Protein AF-A0A7X6PMZ6-F1 (afdb_monomer_lite)

pLDDT: mean 83.8, std 17.9, range [39.62, 97.62]

Organism: NCBI:txid1223514

Sequence (146 aa):
MAAPKDDNVIYANFGRKVRVDTPEQAHHQRAERCPALAPAAELLLEVATSRADRGRLTRGRDYARAGHVISLDLRNGSVHAQVAGSQNEPFIVLVQLPYRSTDDLAAVAAELARTPNGMQGARRGEITPTVLGTLLAEDVNDIRVR

Foldseek 3Di:
DDDDDPLPDQDDDPPDPDHDRDPVSVVVVVVPDDPPPQPLVVLVVCLVPVPDDPVVVVVVVVQVVVPQFVDWDDDQQKIWTWGNDPDPGTDIKMKGAADADPVLVVVLVVVLVPDVCSVVCVVVSNHDLSNSCSRGHPDSVRIDID

Radius of gyration: 21.62 Å; chains: 1; bounding box: 44×58×46 Å

Structure (mmCIF, N/CA/C/O backbone):
data_AF-A0A7X6PMZ6-F1
#
_entry.id   AF-A0A7X6PMZ6-F1
#
loop_
_atom_site.group_PDB
_atom_site.id
_atom_site.type_symbol
_atom_site.label_atom_id
_atom_site.label_alt_id
_atom_site.label_comp_id
_atom_site.label_asym_id
_atom_site.label_entity_id
_atom_site.label_seq_id
_atom_site.pdbx_PDB_ins_code
_atom_site.Cartn_x
_atom_site.Cartn_y
_atom_site.Cartn_z
_atom_site.occupancy
_atom_site.B_iso_or_equiv
_atom_site.auth_seq_id
_atom_site.auth_comp_id
_atom_site.auth_asym_id
_atom_site.auth_atom_id
_atom_site.pdbx_PDB_model_num
ATOM 1 N N . MET A 1 1 ? 22.515 46.514 -28.189 1.00 43.22 1 MET A N 1
ATOM 2 C CA . MET A 1 1 ? 21.809 45.215 -28.146 1.00 43.22 1 MET A CA 1
ATOM 3 C C . MET A 1 1 ? 21.093 45.165 -26.802 1.00 43.22 1 MET A C 1
ATOM 5 O O . MET A 1 1 ? 21.773 45.134 -25.789 1.00 43.22 1 MET A O 1
ATOM 9 N N . ALA A 1 2 ? 19.773 45.369 -26.771 1.00 48.12 2 ALA A N 1
ATOM 10 C CA . ALA A 1 2 ? 19.015 45.505 -25.523 1.00 48.12 2 ALA A CA 1
ATOM 11 C C . ALA A 1 2 ? 18.713 44.119 -24.929 1.00 48.12 2 ALA A C 1
ATOM 13 O O . ALA A 1 2 ? 18.266 43.234 -25.657 1.00 48.12 2 ALA A O 1
ATOM 14 N N . ALA A 1 3 ? 18.986 43.929 -23.637 1.00 52.19 3 ALA A N 1
ATOM 15 C CA . ALA A 1 3 ? 18.657 42.699 -22.922 1.00 52.19 3 ALA A CA 1
ATOM 16 C C . ALA A 1 3 ? 17.126 42.565 -22.768 1.00 52.19 3 ALA A C 1
ATOM 18 O O . ALA A 1 3 ? 16.460 43.574 -22.516 1.00 52.19 3 ALA A O 1
ATOM 19 N N . PRO A 1 4 ? 16.549 41.362 -22.929 1.00 49.31 4 PRO A N 1
ATOM 20 C CA . PRO A 1 4 ? 15.127 41.150 -22.693 1.00 49.31 4 PRO A CA 1
ATOM 21 C C . PRO A 1 4 ? 14.818 41.337 -21.202 1.00 49.31 4 PRO A C 1
ATOM 23 O O . PRO A 1 4 ? 15.541 40.846 -20.342 1.00 49.31 4 PRO A O 1
ATOM 26 N N . LYS A 1 5 ? 13.757 42.091 -20.905 1.00 54.47 5 LYS A N 1
ATOM 27 C CA . LYS A 1 5 ? 13.241 42.310 -19.549 1.00 54.47 5 LYS A CA 1
ATOM 28 C C . LYS A 1 5 ? 12.421 41.079 -19.137 1.00 54.47 5 LYS A C 1
ATOM 30 O O . LYS A 1 5 ? 11.622 40.611 -19.949 1.00 54.47 5 LYS A O 1
ATOM 35 N N . ASP A 1 6 ? 12.584 40.601 -17.903 1.00 53.69 6 ASP A N 1
ATOM 36 C CA . ASP A 1 6 ? 11.997 39.353 -17.358 1.00 53.69 6 ASP A CA 1
ATOM 37 C C . ASP A 1 6 ? 10.452 39.276 -17.360 1.00 53.69 6 ASP A C 1
ATOM 39 O O . ASP A 1 6 ? 9.874 38.256 -16.999 1.00 53.69 6 ASP A O 1
ATOM 43 N N . ASP A 1 7 ? 9.772 40.325 -17.820 1.00 53.00 7 ASP A N 1
ATOM 44 C CA . ASP A 1 7 ? 8.311 40.473 -17.818 1.00 53.00 7 ASP A CA 1
ATOM 45 C C . ASP A 1 7 ? 7.634 40.040 -19.138 1.00 53.00 7 ASP A C 1
ATOM 47 O O . ASP A 1 7 ? 6.439 40.236 -19.334 1.00 53.00 7 ASP A O 1
ATOM 51 N N . ASN A 1 8 ? 8.394 39.470 -20.082 1.00 50.75 8 ASN A N 1
ATOM 52 C CA . ASN A 1 8 ? 7.926 39.153 -21.441 1.00 50.75 8 ASN A CA 1
ATOM 53 C C . ASN A 1 8 ? 7.752 37.646 -21.711 1.00 50.75 8 ASN A C 1
ATOM 55 O O . ASN A 1 8 ? 7.810 37.200 -22.861 1.00 50.75 8 ASN A O 1
ATOM 59 N N . VAL A 1 9 ? 7.546 36.837 -20.670 1.00 59.22 9 VAL A N 1
ATOM 60 C CA . VAL A 1 9 ? 7.301 35.397 -20.826 1.00 59.22 9 VAL A CA 1
ATOM 61 C C . VAL A 1 9 ? 5.798 35.141 -20.936 1.00 59.22 9 VAL A C 1
ATOM 63 O O . VAL A 1 9 ? 5.053 35.273 -19.971 1.00 59.22 9 VAL A O 1
ATOM 66 N N . ILE A 1 10 ? 5.339 34.757 -22.129 1.00 59.22 10 ILE A N 1
ATOM 67 C CA . ILE A 1 10 ? 3.936 34.399 -22.365 1.00 59.22 10 ILE A CA 1
ATOM 68 C C . ILE A 1 10 ? 3.702 32.961 -21.889 1.00 59.22 10 ILE A C 1
ATOM 70 O O . ILE A 1 10 ? 4.152 32.004 -22.520 1.00 59.22 10 ILE A O 1
ATOM 74 N N . TYR A 1 11 ? 2.949 32.796 -20.802 1.00 57.12 11 TYR A N 1
ATOM 75 C CA . TYR A 1 11 ? 2.486 31.488 -20.340 1.00 57.12 11 TYR A CA 1
ATOM 76 C C . TYR A 1 11 ? 1.263 31.052 -21.156 1.00 57.12 11 TYR A C 1
ATOM 78 O O . TYR A 1 11 ? 0.128 31.426 -20.870 1.00 57.12 11 TYR A O 1
ATOM 86 N N . ALA A 1 12 ? 1.489 30.263 -22.205 1.00 58.97 12 ALA A N 1
ATOM 87 C CA . ALA A 1 12 ? 0.419 29.719 -23.035 1.00 58.97 12 ALA A CA 1
ATOM 88 C C . ALA A 1 12 ? 0.151 28.245 -22.695 1.00 58.97 12 ALA A C 1
ATOM 90 O O . ALA A 1 12 ? 1.013 27.381 -22.851 1.00 58.97 12 ALA A O 1
ATOM 91 N N . ASN A 1 13 ? -1.075 27.948 -22.258 1.00 52.91 13 ASN A N 1
ATOM 92 C CA . ASN A 1 13 ? -1.567 26.584 -22.083 1.00 52.91 13 ASN A CA 1
ATOM 93 C C . ASN A 1 13 ? -2.352 26.171 -23.338 1.00 52.91 13 ASN A C 1
ATOM 95 O O . ASN A 1 13 ? -3.540 26.477 -23.481 1.00 52.91 13 ASN A O 1
ATOM 99 N N . PHE A 1 14 ? -1.678 25.527 -24.291 1.00 48.34 14 PHE A N 1
ATOM 100 C CA . PHE A 1 14 ? -2.290 25.124 -25.557 1.00 48.34 14 PHE A CA 1
ATOM 101 C C . PHE A 1 14 ? -3.223 23.926 -25.341 1.00 48.34 14 PHE A C 1
ATOM 103 O O . PHE A 1 14 ? -2.804 22.773 -25.366 1.00 48.34 14 PHE A O 1
ATOM 110 N N . GLY A 1 15 ? -4.505 24.215 -25.097 1.00 51.31 15 GLY A N 1
ATOM 111 C CA . GLY A 1 15 ? -5.543 23.187 -24.974 1.00 51.31 15 GLY A CA 1
ATOM 112 C C . GLY A 1 15 ? -6.861 23.621 -24.325 1.00 51.31 15 GLY A C 1
ATOM 113 O O . GLY A 1 15 ? -7.850 22.901 -24.450 1.00 51.31 15 GLY A O 1
ATOM 114 N N . ARG A 1 16 ? -6.938 24.785 -23.657 1.00 47.78 16 ARG A N 1
ATOM 115 C CA . ARG A 1 16 ? -8.198 25.292 -23.072 1.00 47.78 16 ARG A CA 1
ATOM 116 C C . ARG A 1 16 ? -8.247 26.820 -22.984 1.00 47.78 16 ARG A C 1
ATOM 118 O O . ARG A 1 16 ? -7.236 27.464 -22.745 1.00 47.78 16 ARG A O 1
ATOM 125 N N . LYS A 1 17 ? -9.450 27.391 -23.139 1.00 51.25 17 LYS A N 1
ATOM 126 C CA . LYS A 1 17 ? -9.732 28.841 -23.097 1.00 51.25 17 LYS A CA 1
ATOM 127 C C . LYS A 1 17 ? -9.769 29.394 -21.662 1.00 51.25 17 LYS A C 1
ATOM 129 O O . LYS A 1 17 ? -10.808 29.873 -21.221 1.00 51.25 17 LYS A O 1
ATOM 134 N N . VAL A 1 18 ? -8.673 29.309 -20.918 1.00 56.72 18 VAL A N 1
ATOM 135 C CA . VAL A 1 18 ? -8.537 30.024 -19.637 1.00 56.72 18 VAL A CA 1
ATOM 136 C C . VAL A 1 18 ? -7.207 30.764 -19.666 1.00 56.72 18 VAL A C 1
ATOM 138 O O . VAL A 1 18 ? -6.167 30.147 -19.886 1.00 56.72 18 VAL A O 1
ATOM 141 N N . ARG A 1 19 ? -7.262 32.094 -19.524 1.00 57.19 19 ARG A N 1
ATOM 142 C CA . ARG A 1 19 ? -6.073 32.945 -19.410 1.00 57.19 19 ARG A CA 1
ATOM 143 C C . ARG A 1 19 ? -5.487 32.785 -18.011 1.00 57.19 19 ARG A C 1
ATOM 145 O O . ARG A 1 19 ? -6.237 32.710 -17.043 1.00 57.19 19 ARG A O 1
ATOM 152 N N . VAL A 1 20 ? -4.166 32.691 -17.943 1.00 58.00 20 VAL A N 1
ATOM 153 C CA . VAL A 1 20 ? -3.404 32.571 -16.703 1.00 58.00 20 VAL A CA 1
ATOM 154 C C . VAL A 1 20 ? -2.422 33.730 -16.693 1.00 58.00 20 VAL A C 1
ATOM 156 O O . VAL A 1 20 ? -1.638 33.850 -17.634 1.00 58.00 20 VAL A O 1
ATOM 159 N N . ASP A 1 21 ? -2.494 34.580 -15.672 1.00 61.78 21 ASP A N 1
ATOM 160 C CA . ASP A 1 21 ? -1.753 35.846 -15.652 1.00 61.78 21 ASP A CA 1
ATOM 161 C C . ASP A 1 21 ? -0.482 35.767 -14.791 1.00 61.78 21 ASP A C 1
ATOM 163 O O . ASP A 1 21 ? 0.432 36.568 -14.969 1.00 61.78 21 ASP A O 1
ATOM 167 N N . THR A 1 22 ? -0.370 34.772 -13.902 1.00 63.91 22 THR A N 1
ATOM 168 C CA . THR A 1 22 ? 0.831 34.548 -13.079 1.00 63.91 22 THR A CA 1
ATOM 169 C C . THR A 1 22 ? 1.291 33.083 -13.062 1.00 63.91 22 THR A C 1
ATOM 171 O O . THR A 1 22 ? 0.476 32.162 -13.179 1.00 63.91 22 THR A O 1
ATOM 174 N N . PRO A 1 23 ? 2.603 32.823 -12.882 1.00 56.84 23 PRO A N 1
ATOM 175 C CA . PRO A 1 23 ? 3.157 31.464 -12.844 1.00 56.84 23 PRO A CA 1
ATOM 176 C C . PRO A 1 23 ? 2.594 30.611 -11.694 1.00 56.84 23 PRO A C 1
ATOM 178 O O . PRO A 1 23 ? 2.418 29.403 -11.841 1.00 56.84 23 PRO A O 1
ATOM 181 N N . GLU A 1 24 ? 2.243 31.232 -10.569 1.00 57.94 24 GLU A N 1
ATOM 182 C CA . GLU A 1 24 ? 1.610 30.565 -9.427 1.00 57.94 24 GLU A CA 1
ATOM 183 C C . GLU A 1 24 ? 0.223 30.015 -9.796 1.00 57.94 24 GLU A C 1
ATOM 185 O O . GLU A 1 24 ? -0.074 28.853 -9.530 1.00 57.94 24 GLU A O 1
ATOM 190 N N . GLN A 1 25 ? -0.598 30.773 -10.529 1.00 56.06 25 GLN A N 1
ATOM 191 C CA . GLN A 1 25 ? -1.919 30.314 -10.981 1.00 56.06 25 GLN A CA 1
ATOM 192 C C . GLN A 1 25 ? -1.835 29.108 -11.934 1.00 56.06 25 GLN A C 1
ATOM 194 O O . GLN A 1 25 ? -2.694 28.222 -11.892 1.00 56.06 25 GLN A O 1
ATOM 199 N N . ALA A 1 26 ? -0.780 29.030 -12.757 1.00 56.44 26 ALA A N 1
ATOM 200 C CA . ALA A 1 26 ? -0.527 27.879 -13.627 1.00 56.44 26 ALA A CA 1
ATOM 201 C C . ALA A 1 26 ? -0.196 26.610 -12.822 1.00 56.44 26 ALA A C 1
ATOM 203 O O . ALA A 1 26 ? -0.603 25.505 -13.199 1.00 56.44 26 ALA A O 1
ATOM 204 N N . HIS A 1 27 ? 0.528 26.760 -11.709 1.00 52.72 27 HIS A N 1
ATOM 205 C CA . HIS A 1 27 ? 0.864 25.658 -10.810 1.00 52.72 27 HIS A CA 1
ATOM 206 C C . HIS A 1 27 ? -0.334 25.209 -9.963 1.00 52.72 27 HIS A C 1
ATOM 208 O O . HIS A 1 27 ? -0.555 24.004 -9.833 1.00 52.72 27 HIS A O 1
ATOM 214 N N . HIS A 1 28 ? -1.149 26.143 -9.464 1.00 48.75 28 HIS A N 1
ATOM 215 C CA . HIS A 1 28 ? -2.318 25.834 -8.635 1.00 48.75 28 HIS A CA 1
ATOM 216 C C . HIS A 1 28 ? -3.414 25.093 -9.428 1.00 48.75 28 HIS A C 1
ATOM 218 O O . HIS A 1 28 ? -3.920 24.074 -8.966 1.00 48.75 28 HIS A O 1
ATOM 224 N N . GLN A 1 29 ? -3.696 25.479 -10.681 1.00 46.72 29 GLN A N 1
ATOM 225 C CA . GLN A 1 29 ? -4.704 24.781 -11.504 1.00 46.72 29 GLN A CA 1
ATOM 226 C C . GLN A 1 29 ? -4.336 23.332 -11.867 1.00 46.72 29 GLN A C 1
ATOM 228 O O . GLN A 1 29 ? -5.229 22.522 -12.125 1.00 46.72 29 GLN A O 1
ATOM 233 N N . ARG A 1 30 ? -3.042 22.969 -11.890 1.00 48.00 30 ARG A N 1
ATOM 234 C CA . ARG A 1 30 ? -2.620 21.566 -12.079 1.00 48.00 30 ARG A CA 1
ATOM 235 C C . ARG A 1 30 ? -2.930 20.690 -10.864 1.00 48.00 30 ARG A C 1
ATOM 237 O O . ARG A 1 30 ? -3.092 19.486 -11.044 1.00 48.00 30 ARG A O 1
ATOM 244 N N . ALA A 1 31 ? -3.004 21.271 -9.667 1.00 46.88 31 ALA A N 1
ATOM 245 C CA . ALA A 1 31 ? -3.259 20.542 -8.428 1.00 46.88 31 ALA A CA 1
ATOM 246 C C . ALA A 1 31 ? -4.758 20.268 -8.190 1.00 46.88 31 ALA A C 1
ATOM 248 O O . ALA A 1 31 ? -5.107 19.299 -7.526 1.00 46.88 31 ALA A O 1
ATOM 249 N N . GLU A 1 32 ? -5.656 21.069 -8.769 1.00 44.91 32 GLU A N 1
ATOM 250 C CA . GLU A 1 32 ? -7.071 21.107 -8.363 1.00 44.91 32 GLU A CA 1
ATOM 251 C C . GLU A 1 32 ? -8.007 20.094 -9.049 1.00 44.91 32 GLU A C 1
ATOM 253 O O . GLU A 1 32 ? -9.221 20.139 -8.851 1.00 44.91 32 GLU A O 1
ATOM 258 N N . ARG A 1 33 ? -7.505 19.152 -9.860 1.00 39.62 33 ARG A N 1
ATOM 259 C CA . ARG A 1 33 ? -8.370 18.141 -10.508 1.00 39.62 33 ARG A CA 1
ATOM 260 C C . ARG A 1 33 ? -7.765 16.741 -10.554 1.00 39.62 33 ARG A C 1
ATOM 262 O O . ARG A 1 33 ? -7.721 16.112 -11.608 1.00 39.62 33 ARG A O 1
ATOM 269 N N . CYS A 1 34 ? -7.395 16.224 -9.392 1.00 45.16 34 CYS A N 1
ATOM 270 C CA . CYS A 1 34 ? -7.591 14.806 -9.107 1.00 45.16 34 CYS A CA 1
ATOM 271 C C . CYS A 1 34 ? -8.763 14.714 -8.121 1.00 45.16 34 CYS A C 1
ATOM 273 O O . CYS A 1 34 ? -8.798 15.512 -7.184 1.00 45.16 34 CYS A O 1
ATOM 275 N N . PRO A 1 35 ? -9.726 13.786 -8.281 1.00 53.59 35 PRO A N 1
ATOM 276 C CA . PRO A 1 35 ? -10.494 13.353 -7.118 1.00 53.59 35 PRO A CA 1
ATOM 277 C C . PRO A 1 35 ? -9.472 13.017 -6.029 1.00 53.59 35 PRO A C 1
ATOM 279 O O . PRO A 1 35 ? -8.485 12.343 -6.345 1.00 53.59 35 PRO A O 1
ATOM 282 N N . ALA A 1 36 ? -9.658 13.528 -4.809 1.00 75.69 36 ALA A N 1
ATOM 283 C CA . ALA A 1 36 ? -8.822 13.112 -3.689 1.00 75.69 36 ALA A CA 1
ATOM 284 C C . ALA A 1 36 ? -8.805 11.579 -3.691 1.00 75.69 36 ALA A C 1
ATOM 286 O O . ALA A 1 36 ? -9.858 10.941 -3.816 1.00 75.69 36 ALA A O 1
ATOM 287 N N . LEU A 1 37 ? -7.606 11.003 -3.726 1.00 87.56 37 LEU A N 1
ATOM 288 C CA . LEU A 1 37 ? -7.466 9.556 -3.748 1.00 87.56 37 LEU A CA 1
ATOM 289 C C . LEU A 1 37 ? -8.089 9.021 -2.451 1.00 87.56 37 LEU A C 1
ATOM 291 O O . LEU A 1 37 ? -8.155 9.720 -1.443 1.00 87.56 37 LEU A O 1
ATOM 295 N N . A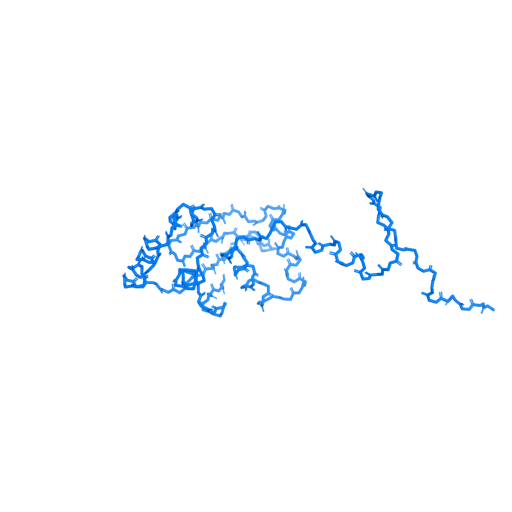LA A 1 38 ? -8.569 7.776 -2.457 1.00 92.06 38 ALA A N 1
ATOM 296 C CA . ALA A 1 38 ? -8.954 7.161 -1.191 1.00 92.06 38 ALA A CA 1
ATOM 297 C C . ALA A 1 38 ? -7.733 7.177 -0.244 1.00 92.06 38 ALA A C 1
ATOM 299 O O . ALA A 1 38 ? -6.624 6.934 -0.728 1.00 92.06 38 ALA A O 1
ATOM 300 N N . PRO A 1 39 ? -7.898 7.379 1.075 1.00 92.12 39 PRO A N 1
ATOM 301 C CA . PRO A 1 39 ? -6.775 7.471 2.014 1.00 92.12 39 PRO A CA 1
ATOM 302 C C . PRO A 1 39 ? -5.773 6.308 1.911 1.00 92.12 39 PRO A C 1
ATOM 304 O O . PRO A 1 39 ? -4.563 6.498 1.973 1.00 92.12 39 PRO A O 1
ATOM 307 N N . ALA A 1 40 ? -6.266 5.092 1.654 1.00 92.81 40 ALA A N 1
ATOM 308 C CA . ALA A 1 40 ? -5.416 3.925 1.413 1.00 92.81 40 ALA A CA 1
ATOM 309 C C . ALA A 1 40 ? -4.531 4.066 0.159 1.00 92.81 40 ALA A C 1
ATOM 311 O O . ALA A 1 40 ? -3.371 3.662 0.160 1.00 92.81 40 ALA A O 1
ATOM 312 N N . ALA A 1 41 ? -5.071 4.641 -0.916 1.00 92.62 41 ALA A N 1
ATOM 313 C CA . ALA A 1 41 ? -4.329 4.889 -2.146 1.00 92.62 41 ALA A CA 1
ATOM 314 C C . ALA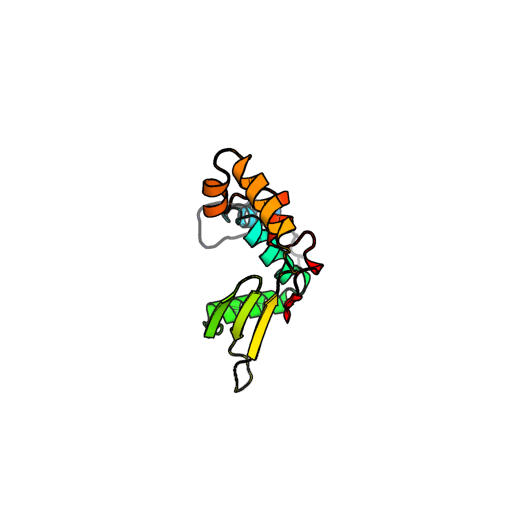 A 1 41 ? -3.320 6.036 -1.983 1.00 92.62 41 ALA A C 1
ATOM 316 O O . ALA A 1 41 ? -2.238 5.957 -2.561 1.00 92.62 41 ALA A O 1
ATOM 317 N N . GLU A 1 42 ? -3.639 7.059 -1.186 1.00 91.88 42 GLU A N 1
ATOM 318 C CA . GLU A 1 42 ? -2.693 8.126 -0.830 1.00 91.88 42 GLU A CA 1
ATOM 319 C C . GLU A 1 42 ? -1.484 7.561 -0.087 1.00 91.88 42 GLU A C 1
ATOM 321 O O . GLU A 1 42 ? -0.356 7.781 -0.521 1.00 91.88 42 GLU A O 1
ATOM 326 N N . LEU A 1 43 ? -1.716 6.735 0.938 1.00 92.50 43 LEU A N 1
ATOM 327 C CA . LEU A 1 43 ? -0.652 6.088 1.706 1.00 92.50 43 LEU A CA 1
ATOM 328 C C . LEU A 1 43 ? 0.231 5.191 0.824 1.00 92.50 43 LEU A C 1
ATOM 330 O O . LEU A 1 43 ? 1.458 5.255 0.887 1.00 92.50 43 LEU A O 1
ATOM 334 N N . LEU A 1 44 ? -0.365 4.374 -0.050 1.00 92.25 44 LEU A N 1
ATOM 335 C CA . LEU A 1 44 ? 0.401 3.526 -0.974 1.00 92.25 44 LEU A CA 1
ATOM 336 C C . LEU A 1 44 ? 1.189 4.342 -2.009 1.00 92.25 44 LEU A C 1
ATOM 338 O O . LEU A 1 44 ? 2.305 3.966 -2.381 1.00 92.25 44 LEU A O 1
ATOM 342 N N . LEU A 1 45 ? 0.633 5.460 -2.482 1.00 92.00 45 LEU A N 1
ATOM 343 C CA . LEU A 1 45 ? 1.350 6.370 -3.367 1.00 92.00 45 LEU A CA 1
ATOM 344 C C . LEU A 1 45 ? 2.523 7.019 -2.629 1.00 92.00 45 LEU A C 1
ATOM 346 O O . LEU A 1 45 ? 3.623 7.079 -3.178 1.00 92.00 45 LEU A O 1
ATOM 350 N N . GLU A 1 46 ? 2.317 7.442 -1.385 1.00 92.62 46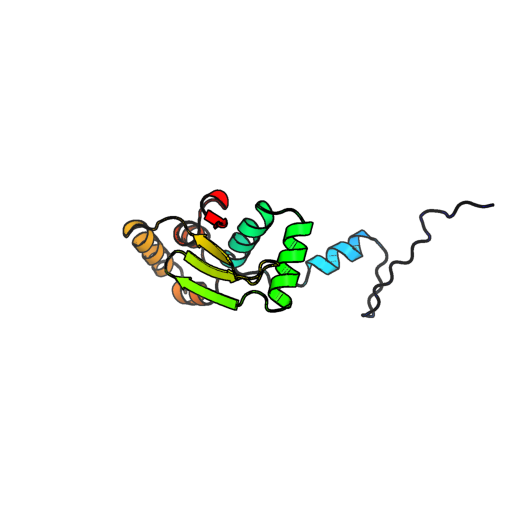 GLU A N 1
ATOM 351 C CA . GLU A 1 46 ? 3.358 8.010 -0.536 1.00 92.62 46 GLU A CA 1
ATOM 352 C C . GLU A 1 46 ? 4.512 7.021 -0.343 1.00 92.62 46 GLU A C 1
ATOM 354 O O . GLU A 1 46 ? 5.656 7.368 -0.638 1.00 92.62 46 GLU A O 1
ATOM 359 N N . VAL A 1 47 ? 4.213 5.765 0.012 1.00 92.81 47 VAL A N 1
ATOM 360 C CA . VAL A 1 47 ? 5.175 4.649 0.116 1.00 92.81 47 VAL A CA 1
ATOM 361 C C . VAL A 1 47 ? 6.047 4.520 -1.134 1.00 92.81 47 VAL A C 1
ATOM 363 O O . VAL A 1 47 ? 7.256 4.300 -1.015 1.00 92.81 47 VAL A O 1
ATOM 366 N N . ALA A 1 48 ? 5.449 4.645 -2.323 1.00 88.88 48 ALA A N 1
ATOM 367 C CA . ALA A 1 48 ? 6.163 4.552 -3.593 1.00 88.88 48 ALA A CA 1
ATOM 368 C C . ALA A 1 48 ? 6.984 5.817 -3.900 1.00 88.88 48 ALA A C 1
ATOM 370 O O . ALA A 1 48 ? 8.093 5.722 -4.426 1.00 88.88 48 ALA A O 1
ATOM 371 N N . THR A 1 49 ? 6.457 7.002 -3.580 1.00 91.38 49 THR A N 1
ATOM 372 C CA . THR A 1 49 ? 7.114 8.285 -3.879 1.00 91.38 49 THR A CA 1
ATOM 373 C C . THR A 1 49 ? 8.226 8.662 -2.908 1.00 91.38 49 THR A C 1
ATOM 375 O O . THR A 1 49 ? 9.190 9.289 -3.335 1.00 91.38 49 THR A O 1
ATOM 378 N N . SER A 1 50 ? 8.153 8.242 -1.644 1.00 89.88 50 SER A N 1
ATOM 379 C CA . SER A 1 50 ? 9.180 8.523 -0.631 1.00 89.88 50 SER A CA 1
ATOM 380 C C . SER A 1 50 ? 10.466 7.719 -0.846 1.00 89.88 50 SER A C 1
ATOM 382 O O . SER A 1 50 ? 11.539 8.126 -0.406 1.00 89.88 50 SER A O 1
ATOM 384 N N . ARG A 1 51 ? 10.384 6.593 -1.568 1.00 88.00 51 ARG A N 1
ATOM 385 C CA . ARG A 1 51 ? 11.498 5.654 -1.799 1.00 88.00 51 ARG A CA 1
ATOM 386 C C . ARG A 1 51 ? 12.179 5.794 -3.162 1.00 88.00 51 ARG A C 1
ATOM 388 O O . ARG A 1 51 ? 13.081 5.016 -3.482 1.00 88.00 51 ARG A O 1
ATOM 395 N N . ALA A 1 52 ? 11.753 6.744 -3.991 1.00 89.62 52 ALA A N 1
ATOM 396 C CA . ALA A 1 52 ? 12.237 6.876 -5.359 1.00 89.62 52 ALA A CA 1
ATOM 397 C C . ALA A 1 52 ? 12.438 8.337 -5.768 1.00 89.62 52 ALA A C 1
ATOM 399 O O . ALA A 1 52 ? 11.628 9.209 -5.471 1.00 89.62 52 ALA A O 1
ATOM 400 N N . ASP A 1 53 ? 13.501 8.598 -6.529 1.00 94.06 53 ASP A N 1
ATOM 401 C CA . ASP A 1 53 ? 13.702 9.900 -7.152 1.00 94.06 53 ASP A CA 1
ATOM 402 C C . ASP A 1 53 ? 12.692 10.152 -8.288 1.00 94.06 53 ASP A C 1
ATOM 404 O O . ASP A 1 53 ? 12.069 9.242 -8.849 1.00 94.06 53 ASP A O 1
ATOM 408 N N . ARG A 1 54 ? 12.565 11.420 -8.686 1.00 91.94 54 ARG A N 1
ATOM 409 C CA . ARG A 1 54 ? 11.631 11.860 -9.732 1.00 91.94 54 ARG A CA 1
ATOM 410 C C . ARG A 1 54 ? 11.831 11.140 -11.073 1.00 91.94 54 ARG A C 1
ATOM 412 O O . ARG A 1 54 ? 10.850 10.882 -11.778 1.00 91.94 54 ARG A O 1
ATOM 419 N N . GLY A 1 55 ? 13.072 10.813 -11.432 1.00 94.94 55 GLY A N 1
ATOM 420 C CA . GLY A 1 55 ? 13.399 10.088 -12.657 1.00 94.94 55 GLY A CA 1
ATOM 421 C C . GLY A 1 55 ? 12.899 8.646 -12.601 1.00 94.94 55 GLY A C 1
ATOM 422 O O . GLY A 1 55 ? 12.253 8.185 -13.543 1.00 94.94 55 GLY A O 1
ATOM 423 N N . ARG A 1 56 ? 13.123 7.956 -11.476 1.00 92.19 56 ARG A N 1
ATOM 424 C CA . ARG A 1 56 ? 12.562 6.617 -11.224 1.00 92.19 56 ARG A CA 1
ATOM 425 C C . ARG A 1 56 ? 11.036 6.612 -11.255 1.00 92.19 56 ARG A C 1
ATOM 427 O O . ARG A 1 56 ? 10.464 5.748 -11.910 1.00 92.19 56 ARG A O 1
ATOM 434 N N . LEU A 1 57 ? 10.380 7.590 -10.630 1.00 93.62 57 LEU A N 1
ATOM 435 C CA . LEU A 1 57 ? 8.913 7.683 -10.625 1.00 93.62 57 LEU A CA 1
ATOM 436 C C . LEU A 1 57 ? 8.327 7.914 -12.019 1.00 93.62 57 LEU A C 1
ATOM 438 O O . LEU A 1 57 ? 7.291 7.344 -12.357 1.00 93.62 57 LEU A O 1
ATOM 442 N N . THR A 1 58 ? 8.979 8.744 -12.833 1.00 94.00 58 THR A N 1
ATOM 443 C CA . THR A 1 58 ? 8.552 8.987 -14.219 1.00 94.00 58 THR A CA 1
ATOM 444 C C . THR A 1 58 ? 8.655 7.704 -15.037 1.00 94.00 58 THR A C 1
ATOM 446 O O . THR A 1 58 ? 7.651 7.248 -15.577 1.00 94.00 58 THR A O 1
ATOM 449 N N . ARG A 1 59 ? 9.823 7.047 -15.012 1.00 91.81 59 ARG A N 1
ATOM 450 C CA . ARG A 1 59 ? 10.022 5.775 -15.719 1.00 91.81 59 ARG A CA 1
ATOM 451 C C . ARG A 1 59 ? 9.056 4.692 -15.250 1.00 91.81 59 ARG A C 1
ATOM 453 O O . ARG A 1 59 ? 8.470 4.022 -16.084 1.00 91.81 59 ARG A O 1
ATOM 460 N N . GLY A 1 60 ? 8.838 4.544 -13.942 1.00 92.12 60 GLY A N 1
ATOM 461 C CA . GLY A 1 60 ? 7.892 3.558 -13.409 1.00 92.12 60 GLY A CA 1
ATOM 462 C C . GLY A 1 60 ? 6.465 3.762 -13.931 1.00 92.12 60 GLY A C 1
ATOM 463 O O . GLY A 1 60 ? 5.806 2.802 -14.325 1.00 92.12 60 GLY A O 1
ATOM 464 N N . ARG A 1 61 ? 6.005 5.019 -14.013 1.00 93.81 61 ARG A N 1
ATOM 465 C CA . ARG A 1 61 ? 4.698 5.358 -14.601 1.00 93.81 61 ARG A CA 1
ATOM 466 C C . ARG A 1 61 ? 4.639 5.048 -16.092 1.00 93.81 61 ARG A C 1
ATOM 468 O O . ARG A 1 61 ? 3.627 4.524 -16.551 1.00 93.81 61 ARG A O 1
ATOM 475 N N . ASP A 1 62 ? 5.695 5.363 -16.832 1.00 94.25 62 ASP A N 1
ATOM 476 C CA . ASP A 1 62 ? 5.757 5.102 -18.271 1.00 94.25 62 ASP A CA 1
ATOM 477 C C . ASP A 1 62 ? 5.777 3.598 -18.560 1.00 94.25 62 ASP A C 1
ATOM 479 O O . ASP A 1 62 ? 5.024 3.132 -19.411 1.00 94.25 62 ASP A O 1
ATOM 483 N N . TYR A 1 63 ? 6.532 2.822 -17.775 1.00 92.31 63 TYR A N 1
ATOM 484 C CA . TYR A 1 6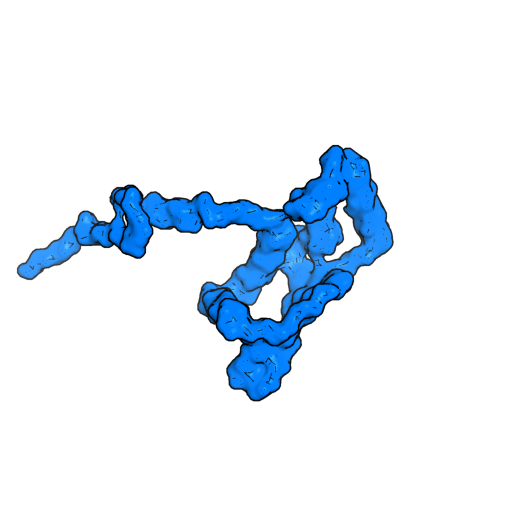3 ? 6.553 1.361 -17.853 1.00 92.31 63 TYR A CA 1
ATOM 485 C C . TYR A 1 63 ? 5.159 0.769 -17.618 1.00 92.31 63 TYR A C 1
ATOM 487 O O . TYR A 1 63 ? 4.684 -0.047 -18.409 1.00 92.31 63 TYR A O 1
ATOM 495 N N . ALA A 1 64 ? 4.471 1.207 -16.560 1.00 93.62 64 ALA A N 1
ATOM 496 C CA . ALA A 1 64 ? 3.117 0.744 -16.272 1.00 93.62 64 ALA A CA 1
ATOM 497 C C . ALA A 1 64 ? 2.136 1.090 -17.406 1.00 93.62 64 ALA A C 1
ATOM 499 O O . ALA A 1 64 ? 1.354 0.240 -17.825 1.00 93.62 64 ALA A O 1
ATOM 500 N N . ARG A 1 65 ? 2.206 2.311 -17.953 1.00 95.38 65 ARG A N 1
ATOM 501 C CA . ARG A 1 65 ? 1.348 2.762 -19.066 1.00 95.38 65 ARG A CA 1
ATOM 502 C C . ARG A 1 65 ? 1.615 2.031 -20.376 1.00 95.38 65 ARG A C 1
ATOM 504 O O . ARG A 1 65 ? 0.682 1.830 -21.145 1.00 95.38 65 ARG A O 1
ATOM 511 N N . ALA A 1 66 ? 2.860 1.643 -20.624 1.00 95.69 66 ALA A N 1
ATOM 512 C CA . ALA A 1 66 ? 3.249 0.871 -21.798 1.00 95.69 66 ALA A CA 1
ATOM 513 C C . ALA A 1 66 ? 2.961 -0.638 -21.656 1.00 95.69 66 ALA A C 1
ATOM 515 O O . ALA A 1 66 ? 3.281 -1.403 -22.560 1.00 95.69 66 ALA A O 1
ATOM 516 N N . GLY A 1 67 ? 2.333 -1.079 -20.557 1.00 95.50 67 GLY A N 1
ATOM 517 C CA . GLY A 1 67 ? 1.920 -2.472 -20.374 1.00 95.50 67 GLY A CA 1
ATOM 518 C C . GLY A 1 67 ? 3.030 -3.405 -19.888 1.00 95.50 67 GLY A C 1
ATOM 519 O O . GLY A 1 67 ? 2.909 -4.617 -20.028 1.00 95.50 67 GLY A O 1
ATOM 520 N N . HIS A 1 68 ? 4.104 -2.874 -19.293 1.00 96.25 68 HIS A N 1
ATOM 521 C CA . HIS A 1 68 ? 5.200 -3.699 -18.769 1.00 96.25 68 HIS A CA 1
ATOM 522 C C . HIS A 1 68 ? 4.867 -4.415 -17.453 1.00 96.25 68 HIS A C 1
ATOM 524 O O . HIS A 1 68 ? 5.638 -5.266 -17.020 1.00 96.25 68 HIS A O 1
ATOM 530 N N . VAL A 1 69 ? 3.743 -4.103 -16.803 1.00 96.44 69 VAL A N 1
ATOM 531 C CA . VAL A 1 69 ? 3.242 -4.892 -15.668 1.00 96.44 69 VAL A CA 1
ATOM 532 C C . VAL A 1 69 ? 2.464 -6.076 -16.234 1.00 96.44 69 VAL A C 1
ATOM 534 O O . VAL A 1 69 ? 1.313 -5.934 -16.637 1.00 96.44 69 VAL A O 1
ATOM 537 N N . ILE A 1 70 ? 3.121 -7.231 -16.299 1.00 96.25 70 ILE A N 1
ATOM 538 C CA . ILE A 1 70 ? 2.604 -8.450 -16.933 1.00 96.25 70 ILE A CA 1
ATOM 539 C C . ILE A 1 70 ? 1.483 -9.056 -16.090 1.00 96.25 70 ILE A C 1
ATOM 541 O O . ILE A 1 70 ? 0.469 -9.509 -16.618 1.00 96.25 70 ILE A O 1
ATOM 545 N N . SER A 1 71 ? 1.667 -9.078 -14.772 1.00 96.19 71 SER A N 1
ATOM 546 C CA . SER A 1 71 ? 0.677 -9.598 -13.837 1.00 96.19 71 SER A CA 1
ATOM 547 C C . SER A 1 71 ? 0.733 -8.865 -12.504 1.00 96.19 71 SER A C 1
ATOM 549 O O . SER A 1 71 ? 1.774 -8.329 -12.116 1.00 96.19 71 SER A O 1
ATOM 551 N N . LEU A 1 72 ? -0.411 -8.846 -11.821 1.00 96.38 72 LEU A N 1
ATOM 552 C CA . LEU A 1 72 ? -0.597 -8.292 -10.487 1.00 96.38 72 LEU A CA 1
ATOM 553 C C . LEU A 1 72 ? -1.482 -9.257 -9.689 1.00 96.38 72 LEU A C 1
ATOM 555 O O . LEU A 1 72 ? -2.640 -9.467 -10.042 1.00 96.38 72 LEU A O 1
ATOM 559 N N . ASP A 1 73 ? -0.929 -9.845 -8.636 1.00 97.12 73 ASP A N 1
ATOM 560 C CA . ASP A 1 73 ? -1.592 -10.805 -7.757 1.00 97.12 73 ASP A CA 1
ATOM 561 C C . ASP A 1 73 ? -1.724 -10.209 -6.349 1.00 97.12 73 ASP A C 1
ATOM 563 O O . ASP A 1 73 ? -0.733 -9.943 -5.658 1.00 97.12 73 ASP A O 1
ATOM 567 N N . LEU A 1 74 ? -2.969 -9.963 -5.946 1.00 95.69 74 LEU A N 1
ATOM 568 C CA . LEU A 1 74 ? -3.328 -9.400 -4.649 1.00 95.69 74 LEU A CA 1
ATOM 569 C C . LEU A 1 74 ? -3.568 -10.540 -3.662 1.00 95.69 74 LEU A C 1
ATOM 571 O O . LEU A 1 74 ? -4.479 -11.348 -3.831 1.00 95.69 74 LEU A O 1
ATOM 575 N N . ARG A 1 75 ? -2.772 -10.569 -2.597 1.00 94.56 75 ARG A N 1
ATOM 576 C CA . ARG A 1 75 ? -2.871 -11.542 -1.509 1.00 94.56 75 ARG A CA 1
ATOM 577 C C . ARG A 1 75 ? -3.133 -10.831 -0.193 1.00 94.56 75 ARG A C 1
ATOM 579 O O . ARG A 1 75 ? -2.905 -9.630 -0.048 1.00 94.56 75 ARG A O 1
ATOM 586 N N . ASN A 1 76 ? -3.550 -11.595 0.810 1.00 91.62 76 ASN A N 1
ATOM 587 C CA . ASN A 1 76 ? -3.676 -11.067 2.163 1.00 91.62 76 ASN A CA 1
ATOM 588 C C . ASN A 1 76 ? -2.321 -10.509 2.624 1.00 91.62 76 ASN A C 1
ATOM 590 O O . ASN A 1 76 ? -1.328 -11.234 2.697 1.00 91.62 76 ASN A O 1
ATOM 594 N N . GLY A 1 77 ? -2.283 -9.202 2.883 1.00 94.12 77 GLY A N 1
ATOM 595 C CA . GLY A 1 77 ? -1.087 -8.502 3.343 1.00 94.12 77 GLY A CA 1
ATOM 596 C C . GLY A 1 77 ? 0.016 -8.314 2.296 1.00 94.12 77 GLY A C 1
ATOM 597 O O . GLY A 1 77 ? 1.105 -7.884 2.664 1.00 94.12 77 GLY A O 1
ATOM 598 N N . SER A 1 78 ? -0.193 -8.636 1.015 1.00 95.56 78 SER A N 1
ATOM 599 C CA . SER A 1 78 ? 0.853 -8.429 0.005 1.00 95.56 78 SER A CA 1
ATOM 600 C C . SER A 1 78 ? 0.339 -8.307 -1.424 1.00 95.56 78 SER A C 1
ATOM 602 O O . SER A 1 78 ? -0.699 -8.849 -1.789 1.00 95.56 78 SER A O 1
ATOM 604 N N . VAL A 1 79 ? 1.113 -7.624 -2.258 1.00 96.81 79 VAL A N 1
ATOM 605 C CA . VAL A 1 79 ? 0.895 -7.502 -3.696 1.00 96.81 79 VAL A CA 1
ATOM 606 C C . VAL A 1 79 ? 2.139 -8.010 -4.401 1.00 96.81 79 VAL A C 1
ATOM 608 O O . VAL A 1 79 ? 3.234 -7.502 -4.165 1.00 96.81 79 VAL A O 1
ATOM 611 N N . HIS A 1 80 ? 1.963 -9.007 -5.258 1.00 97.62 80 HIS A N 1
ATOM 612 C CA . HIS A 1 80 ? 3.021 -9.542 -6.105 1.00 97.62 80 HIS A CA 1
ATOM 613 C C . HIS A 1 80 ? 2.795 -9.051 -7.529 1.00 97.62 80 HIS A C 1
ATOM 615 O O . HIS A 1 80 ? 1.667 -9.071 -8.016 1.00 97.62 80 HIS A O 1
ATOM 621 N N . ALA A 1 81 ? 3.849 -8.633 -8.215 1.00 96.81 81 ALA A N 1
ATOM 622 C CA . ALA A 1 81 ? 3.772 -8.255 -9.616 1.00 96.81 81 ALA A CA 1
ATOM 623 C C . ALA A 1 81 ? 4.914 -8.877 -10.413 1.00 96.81 81 ALA A C 1
ATOM 625 O O . ALA A 1 81 ? 6.023 -9.021 -9.900 1.00 96.81 81 ALA A O 1
ATOM 626 N N . GLN A 1 82 ? 4.650 -9.205 -11.675 1.00 96.88 82 GLN A N 1
ATOM 627 C CA . GLN A 1 82 ? 5.698 -9.488 -12.654 1.00 96.88 82 GLN A CA 1
ATOM 628 C C . GLN A 1 82 ? 5.856 -8.287 -13.573 1.00 96.88 82 GLN A C 1
ATOM 630 O O . GLN A 1 82 ? 4.878 -7.823 -14.164 1.00 96.88 82 GLN A O 1
ATOM 635 N N . VAL A 1 83 ? 7.083 -7.788 -13.701 1.00 95.88 83 VAL A N 1
ATOM 636 C CA . VAL A 1 83 ? 7.379 -6.597 -14.497 1.00 95.88 83 VAL A CA 1
ATOM 637 C C . VAL A 1 83 ? 8.413 -6.929 -15.564 1.00 95.88 83 VAL A C 1
ATOM 639 O O . VAL A 1 83 ? 9.506 -7.413 -15.269 1.00 95.88 83 VAL A O 1
ATOM 642 N N . ALA A 1 84 ? 8.068 -6.650 -16.819 1.00 95.12 84 ALA A N 1
ATOM 643 C CA . ALA A 1 84 ? 8.990 -6.693 -17.942 1.00 95.12 84 ALA A CA 1
ATOM 644 C C . ALA A 1 84 ? 9.968 -5.515 -17.836 1.00 95.12 84 ALA A C 1
ATOM 646 O O . ALA A 1 84 ? 9.588 -4.350 -17.965 1.00 95.12 84 ALA A O 1
ATOM 647 N N . GLY A 1 85 ? 11.233 -5.826 -17.575 1.00 88.81 85 GLY A N 1
ATOM 648 C CA . GLY A 1 85 ? 12.313 -4.850 -17.551 1.00 88.81 85 GLY A CA 1
ATOM 649 C C . GLY A 1 85 ? 13.035 -4.739 -18.890 1.00 88.81 85 GLY A C 1
ATOM 650 O O . GLY A 1 85 ? 12.570 -5.202 -19.924 1.00 88.81 85 GLY A O 1
ATOM 651 N N . SER A 1 86 ? 14.230 -4.156 -18.842 1.00 87.75 86 SER A N 1
ATOM 652 C CA . SER A 1 86 ? 15.203 -4.246 -19.937 1.00 87.75 86 SER A CA 1
ATOM 653 C C . SER A 1 86 ? 15.909 -5.606 -20.004 1.00 87.75 86 SER A C 1
ATOM 655 O O . SER A 1 86 ? 16.653 -5.852 -20.946 1.00 87.75 86 SER A O 1
ATOM 657 N N . GLN A 1 87 ? 15.743 -6.449 -18.982 1.00 88.81 87 GLN A N 1
ATOM 658 C CA . GLN A 1 87 ? 16.282 -7.806 -18.959 1.00 88.81 87 GLN A CA 1
ATOM 659 C C . GLN A 1 87 ? 15.392 -8.753 -19.770 1.00 88.81 87 GLN A C 1
ATOM 661 O O . GLN A 1 87 ? 14.198 -8.501 -19.922 1.00 88.81 87 GLN A O 1
ATOM 666 N N . ASN A 1 88 ? 15.974 -9.856 -20.250 1.00 87.50 88 ASN A N 1
ATOM 667 C CA . ASN A 1 88 ? 15.256 -10.858 -21.047 1.00 87.50 88 ASN A CA 1
ATOM 668 C C . ASN A 1 88 ? 14.117 -11.532 -20.268 1.00 87.50 88 ASN A C 1
ATOM 670 O O . ASN A 1 88 ? 13.113 -11.918 -20.860 1.00 87.50 88 ASN A O 1
ATOM 674 N N . GLU A 1 89 ? 14.276 -11.673 -18.951 1.00 94.44 89 GLU A N 1
ATOM 675 C CA . GLU A 1 89 ? 13.284 -12.285 -18.073 1.00 94.44 89 GLU A CA 1
ATOM 676 C C . GLU A 1 89 ? 12.580 -11.218 -17.220 1.00 94.44 89 GLU A C 1
ATOM 678 O O . GLU A 1 89 ? 13.242 -10.318 -16.684 1.00 94.44 89 GLU A O 1
ATOM 683 N N . PRO A 1 90 ? 11.244 -11.301 -17.067 1.00 95.44 90 PRO A N 1
ATOM 684 C CA . PRO A 1 90 ? 10.518 -10.477 -16.111 1.00 95.44 90 PRO A CA 1
ATOM 685 C C . PRO A 1 90 ? 11.019 -10.698 -14.685 1.00 95.44 90 PRO A C 1
ATOM 687 O O . PRO A 1 90 ? 11.361 -11.815 -14.300 1.00 95.44 90 PRO A O 1
ATOM 690 N N . PHE A 1 91 ? 10.997 -9.646 -13.873 1.00 94.44 91 PHE A N 1
ATOM 691 C CA . PHE A 1 91 ? 11.354 -9.732 -12.458 1.00 94.44 91 PHE A CA 1
ATOM 692 C C . PHE A 1 91 ? 10.120 -9.592 -11.565 1.00 94.44 91 PHE A C 1
ATOM 694 O O . PHE A 1 91 ? 9.095 -9.032 -11.968 1.00 94.44 91 PHE A O 1
ATOM 701 N N . ILE A 1 92 ? 10.227 -10.123 -10.346 1.00 94.88 92 ILE A N 1
ATOM 702 C CA . ILE A 1 92 ? 9.172 -10.049 -9.335 1.00 94.88 92 ILE A CA 1
ATOM 703 C C . ILE A 1 92 ? 9.328 -8.765 -8.530 1.00 94.88 92 ILE A C 1
ATOM 705 O O . ILE A 1 92 ? 10.425 -8.459 -8.070 1.00 94.88 92 ILE A O 1
ATOM 709 N N . VAL A 1 93 ? 8.217 -8.066 -8.324 1.00 94.69 93 VAL A N 1
ATOM 710 C CA . VAL A 1 93 ? 8.094 -6.973 -7.359 1.00 94.69 93 VAL A CA 1
ATOM 711 C C . VAL A 1 93 ? 7.119 -7.399 -6.270 1.00 94.69 93 VAL A C 1
ATOM 713 O O . VAL A 1 93 ? 6.056 -7.951 -6.563 1.00 94.69 93 VAL A O 1
ATOM 716 N N . LEU A 1 94 ? 7.471 -7.137 -5.017 1.00 96.31 94 LEU A N 1
ATOM 717 C CA . LEU A 1 94 ? 6.652 -7.432 -3.850 1.00 96.31 94 LEU A CA 1
ATOM 718 C C . LEU A 1 94 ? 6.431 -6.164 -3.030 1.00 96.31 94 LEU A C 1
ATOM 720 O O . LEU A 1 94 ? 7.379 -5.558 -2.537 1.00 96.31 94 LEU A O 1
ATOM 724 N N . VAL A 1 95 ? 5.166 -5.821 -2.806 1.00 95.94 95 VAL A N 1
ATOM 725 C CA . VAL A 1 95 ? 4.756 -4.895 -1.746 1.00 95.94 95 VAL A CA 1
ATOM 726 C C . VAL A 1 95 ? 4.158 -5.724 -0.620 1.00 95.94 95 VAL A C 1
ATOM 728 O O . VAL A 1 95 ? 3.216 -6.477 -0.844 1.00 95.94 95 VAL A O 1
ATOM 731 N N . GLN A 1 96 ? 4.693 -5.607 0.587 1.00 96.75 96 GLN A N 1
ATOM 732 C CA . GLN A 1 96 ? 4.268 -6.389 1.740 1.00 96.75 96 GLN A CA 1
ATOM 733 C C . GLN A 1 96 ? 3.87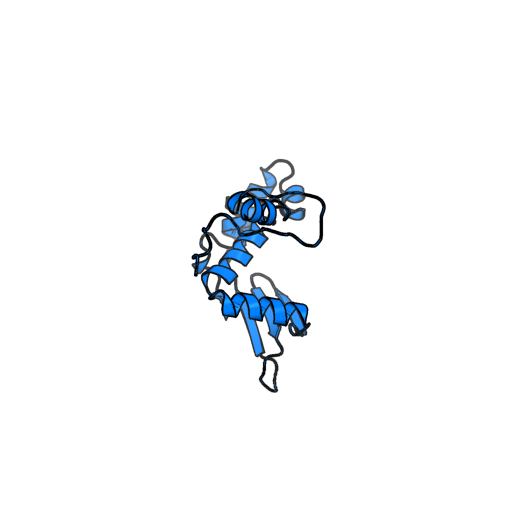1 -5.463 2.886 1.00 96.75 96 GLN A C 1
ATOM 735 O O . GLN A 1 96 ? 4.671 -4.647 3.348 1.00 96.75 96 GLN A O 1
ATOM 740 N N . LEU A 1 97 ? 2.628 -5.616 3.333 1.00 96.31 97 LEU A N 1
ATOM 741 C CA . LEU A 1 97 ? 2.084 -4.950 4.507 1.00 96.31 97 LEU A CA 1
ATOM 742 C C . LEU A 1 97 ? 2.629 -5.612 5.786 1.00 96.31 97 LEU A C 1
ATOM 744 O O . LEU A 1 97 ? 3.048 -6.778 5.755 1.00 96.31 97 LEU A O 1
ATOM 748 N N . PRO A 1 98 ? 2.621 -4.901 6.921 1.00 95.75 98 PRO A N 1
ATOM 749 C CA . PRO A 1 98 ? 2.988 -5.486 8.195 1.00 95.75 98 PRO A CA 1
ATOM 750 C C . PRO A 1 98 ? 1.945 -6.529 8.625 1.00 95.75 98 PRO A C 1
ATOM 752 O O . PRO A 1 98 ? 0.797 -6.535 8.173 1.00 95.75 98 PRO A O 1
ATOM 755 N N . TYR A 1 99 ? 2.363 -7.451 9.490 1.00 94.69 99 TYR A N 1
ATOM 756 C CA . TYR A 1 99 ? 1.492 -8.514 9.986 1.00 94.69 99 TYR A CA 1
ATOM 757 C C . TYR A 1 99 ? 0.302 -7.940 10.769 1.00 94.69 99 TYR A C 1
ATOM 759 O O . TYR A 1 99 ? 0.442 -6.913 11.434 1.00 94.69 99 TYR A O 1
ATOM 767 N N . ARG A 1 100 ? -0.850 -8.620 10.688 1.00 94.44 100 ARG A N 1
ATOM 768 C CA . ARG A 1 100 ? -2.072 -8.322 11.448 1.00 94.44 100 ARG A CA 1
ATOM 769 C C . ARG A 1 100 ? -2.441 -9.531 12.274 1.00 94.44 100 ARG A C 1
ATOM 771 O O . ARG A 1 100 ? -2.711 -10.598 11.723 1.00 94.44 100 ARG A O 1
ATOM 778 N N . SER A 1 101 ? -2.428 -9.362 13.584 1.00 95.88 101 SER A N 1
ATOM 779 C CA . SER A 1 101 ? -2.917 -10.365 14.514 1.00 95.88 101 SER A CA 1
ATOM 780 C C . SER A 1 101 ? -4.442 -10.475 14.444 1.00 95.88 101 SER A C 1
ATOM 782 O O . SER A 1 101 ? -5.136 -9.631 13.875 1.00 95.88 101 SER A O 1
ATOM 784 N N . THR A 1 102 ? -4.984 -11.528 15.051 1.00 96.69 102 THR A N 1
ATOM 785 C CA . THR A 1 102 ? -6.432 -11.665 15.240 1.00 96.69 102 THR A CA 1
ATOM 786 C C . THR A 1 102 ? -7.016 -10.509 16.044 1.00 96.69 102 THR A C 1
ATOM 788 O O . THR A 1 102 ? -8.138 -10.092 15.767 1.00 96.69 102 THR A O 1
ATOM 791 N N . ASP A 1 103 ? -6.247 -9.965 16.987 1.00 97.56 103 ASP A N 1
ATOM 792 C CA . ASP A 1 103 ? -6.672 -8.866 17.853 1.00 97.56 103 ASP A CA 1
ATOM 793 C C . ASP A 1 103 ? -6.742 -7.551 17.067 1.00 97.56 103 ASP A C 1
ATOM 795 O O . ASP A 1 103 ? -7.721 -6.815 17.191 1.00 97.56 103 ASP A O 1
ATOM 799 N N . ASP A 1 104 ? -5.782 -7.310 16.166 1.00 96.19 104 ASP A N 1
ATOM 800 C CA . ASP A 1 104 ? -5.806 -6.165 15.243 1.00 96.19 104 ASP A CA 1
ATOM 801 C C . ASP A 1 104 ? -7.052 -6.206 14.349 1.00 96.19 104 ASP A C 1
ATOM 803 O O . ASP A 1 104 ? -7.762 -5.212 14.178 1.00 96.19 104 ASP A O 1
ATOM 807 N N . LEU A 1 105 ? -7.357 -7.383 13.794 1.00 95.75 105 LEU A N 1
ATOM 808 C CA . LEU A 1 105 ? -8.532 -7.570 12.943 1.00 95.75 105 LEU A CA 1
ATOM 809 C C . LEU A 1 105 ? -9.841 -7.434 13.735 1.00 95.75 105 LEU A C 1
ATOM 811 O O . LEU A 1 105 ? -10.814 -6.884 13.214 1.00 95.75 105 LEU A O 1
ATOM 815 N N . ALA A 1 106 ? -9.869 -7.887 14.991 1.00 97.25 106 ALA A N 1
ATOM 816 C CA . ALA A 1 106 ? -11.013 -7.705 15.877 1.00 97.25 106 ALA A CA 1
ATOM 817 C C . ALA A 1 106 ? -11.237 -6.222 16.216 1.00 97.25 106 ALA A C 1
ATOM 819 O O . ALA A 1 106 ? -12.379 -5.759 16.196 1.00 97.25 106 ALA A O 1
ATOM 820 N N . ALA A 1 107 ? -10.164 -5.462 16.453 1.00 96.31 107 ALA A N 1
ATOM 821 C CA . ALA A 1 107 ? -10.232 -4.022 16.684 1.00 96.31 107 ALA A CA 1
ATOM 822 C C . ALA A 1 107 ? -10.783 -3.274 15.459 1.00 96.31 107 ALA A C 1
ATOM 824 O O . ALA A 1 107 ? -11.681 -2.441 15.596 1.00 96.31 107 ALA A O 1
ATOM 825 N N . VAL A 1 108 ? -10.329 -3.627 14.252 1.00 96.69 108 VAL A N 1
ATOM 826 C CA . VAL A 1 108 ? -10.872 -3.075 13.000 1.00 96.69 108 VAL A CA 1
ATOM 827 C C . VAL A 1 108 ? -12.360 -3.389 12.854 1.00 96.69 108 VAL A C 1
ATOM 829 O O . VAL A 1 108 ? -13.150 -2.498 12.544 1.00 96.69 108 VAL A O 1
ATOM 832 N N . ALA A 1 109 ? -12.765 -4.639 13.095 1.00 96.56 109 ALA A N 1
ATOM 833 C CA . ALA A 1 109 ? -14.167 -5.036 13.008 1.00 96.56 109 ALA A CA 1
ATOM 834 C C . ALA A 1 109 ? -15.045 -4.267 14.011 1.00 96.56 109 ALA A C 1
ATOM 836 O O . ALA A 1 109 ? -16.128 -3.802 13.650 1.00 96.56 109 ALA A O 1
ATOM 837 N N . ALA A 1 110 ? -14.566 -4.081 15.245 1.00 96.69 110 ALA A N 1
ATOM 838 C CA . ALA A 1 110 ? -15.255 -3.300 16.267 1.00 96.69 110 ALA A CA 1
ATOM 839 C C . ALA A 1 110 ? -15.391 -1.820 15.871 1.00 96.69 110 ALA A C 1
ATOM 841 O O . ALA A 1 110 ? -16.467 -1.239 16.031 1.00 96.69 110 ALA A O 1
ATOM 842 N N . GLU A 1 111 ? -14.338 -1.222 15.304 1.00 96.69 111 GLU A N 1
ATOM 843 C CA . GLU A 1 111 ? -14.347 0.174 14.854 1.00 96.69 111 GLU A CA 1
ATOM 844 C C . GLU A 1 111 ? -15.304 0.392 13.672 1.00 96.69 111 GLU A C 1
ATOM 846 O O . GLU A 1 111 ? -16.081 1.351 13.651 1.00 96.69 111 GLU A O 1
ATOM 851 N N . LEU A 1 112 ? -15.335 -0.541 12.718 1.00 96.19 112 LEU A N 1
ATOM 852 C CA . LEU A 1 112 ? -16.290 -0.504 11.610 1.00 96.19 112 LEU A CA 1
ATOM 853 C C . LEU A 1 112 ? -17.738 -0.674 12.086 1.00 96.19 112 LEU A C 1
ATOM 855 O O . LEU A 1 112 ? -18.631 -0.039 11.527 1.00 96.19 112 LEU A O 1
ATOM 859 N N . ALA A 1 113 ? -17.978 -1.498 13.110 1.00 96.38 113 ALA A N 1
ATOM 860 C CA . ALA A 1 113 ? -19.314 -1.743 13.652 1.00 96.38 113 ALA A CA 1
ATOM 861 C C . ALA A 1 113 ? -19.883 -0.543 14.429 1.00 96.38 113 ALA A C 1
ATOM 863 O O . ALA A 1 113 ? -21.086 -0.293 14.376 1.00 96.38 113 ALA A O 1
ATOM 864 N N . ARG A 1 114 ? -19.033 0.211 15.140 1.00 95.44 114 ARG A N 1
ATOM 865 C CA . ARG A 1 114 ? -19.445 1.416 15.888 1.00 95.44 114 ARG A CA 1
ATOM 866 C C . ARG A 1 114 ? -19.491 2.686 15.036 1.00 95.44 114 ARG A C 1
ATOM 868 O O . ARG A 1 114 ? -20.079 3.678 15.462 1.00 95.44 114 ARG A O 1
ATOM 875 N N . THR A 1 115 ? -18.889 2.663 13.847 1.00 94.19 115 THR A N 1
ATOM 876 C CA . THR A 1 115 ? -18.948 3.771 12.888 1.00 94.19 115 THR A CA 1
ATOM 877 C C . THR A 1 115 ? -20.266 3.714 12.105 1.00 94.19 115 THR A C 1
ATOM 879 O O . THR A 1 115 ? -20.546 2.699 11.460 1.00 94.19 115 THR A O 1
ATOM 882 N N . PRO A 1 116 ? -21.084 4.784 12.088 1.00 94.12 116 PRO A N 1
ATOM 883 C CA . PRO A 1 116 ? -22.275 4.840 11.244 1.00 94.12 116 PRO A CA 1
ATOM 884 C C . PRO A 1 116 ? -21.923 4.595 9.773 1.00 94.12 116 PRO A C 1
ATOM 886 O O . PRO A 1 116 ? -21.045 5.255 9.224 1.00 94.12 116 PRO A O 1
ATOM 889 N N . ASN A 1 117 ? -22.599 3.638 9.132 1.00 94.44 117 ASN A N 1
ATOM 890 C CA . ASN A 1 117 ? -22.288 3.179 7.772 1.00 94.44 117 ASN A CA 1
ATOM 891 C C . ASN A 1 117 ? -20.834 2.691 7.577 1.00 94.44 117 ASN A C 1
ATOM 893 O O . ASN A 1 117 ? -20.376 2.640 6.439 1.00 94.44 117 ASN A O 1
ATOM 897 N N . GLY A 1 118 ? -20.114 2.285 8.633 1.00 93.06 118 GLY A N 1
ATOM 898 C CA . GLY A 1 118 ? -18.675 1.986 8.578 1.00 93.06 118 GLY A CA 1
ATOM 899 C C . GLY A 1 118 ? -18.285 0.965 7.507 1.00 93.06 118 GLY A C 1
ATOM 900 O O . GLY A 1 118 ? -17.402 1.224 6.694 1.00 93.06 118 GLY A O 1
ATOM 901 N N . MET A 1 119 ? -19.006 -0.157 7.413 1.00 94.81 119 MET A N 1
ATOM 902 C CA . MET A 1 119 ? -18.781 -1.154 6.354 1.00 94.81 119 MET A CA 1
ATOM 903 C C . MET A 1 119 ? -19.079 -0.618 4.945 1.00 94.81 119 MET A C 1
ATOM 905 O O . MET A 1 119 ? -18.373 -0.946 3.992 1.00 94.81 119 MET A O 1
ATOM 909 N N . GLN A 1 120 ? -20.129 0.191 4.783 1.00 95.69 120 GLN A N 1
ATOM 910 C CA . GLN A 1 120 ? -20.482 0.768 3.485 1.00 95.69 120 GLN A CA 1
ATOM 911 C C . GLN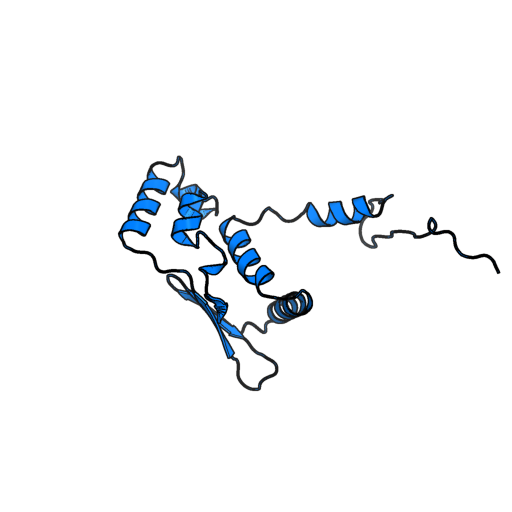 A 1 120 ? -19.462 1.831 3.058 1.00 95.69 120 GLN A C 1
ATOM 913 O O . GLN A 1 120 ? -19.051 1.826 1.899 1.00 95.69 120 GLN A O 1
ATOM 918 N N . GLY A 1 121 ? -19.029 2.687 3.986 1.00 93.06 121 GLY A N 1
ATOM 919 C CA . GLY A 1 121 ? -17.959 3.660 3.780 1.00 93.06 121 GLY A CA 1
ATOM 920 C C . GLY A 1 121 ? -16.652 2.970 3.399 1.00 93.06 121 GLY A C 1
ATOM 921 O O . GLY A 1 121 ? -16.086 3.271 2.349 1.00 93.06 121 GLY A O 1
ATOM 922 N N . ALA A 1 122 ? -16.248 1.935 4.144 1.00 92.19 122 ALA A N 1
ATOM 923 C CA . ALA A 1 122 ? -15.024 1.188 3.863 1.00 92.19 122 ALA A CA 1
ATOM 924 C C . ALA A 1 122 ? -15.011 0.592 2.446 1.00 92.19 122 ALA A C 1
ATOM 926 O O . ALA A 1 122 ? -14.009 0.688 1.739 1.00 92.19 122 ALA A O 1
ATOM 927 N N . ARG A 1 123 ? -16.147 0.058 1.972 1.00 91.69 123 ARG A N 1
ATOM 928 C CA . ARG A 1 123 ? -16.293 -0.439 0.588 1.00 91.69 123 ARG A CA 1
ATOM 929 C C . ARG A 1 123 ? -16.153 0.649 -0.480 1.00 91.69 123 ARG A C 1
ATOM 931 O O . ARG A 1 123 ? -15.862 0.323 -1.627 1.00 91.69 123 ARG A O 1
ATOM 938 N N . ARG A 1 124 ? -16.372 1.916 -0.127 1.00 91.88 124 ARG A N 1
ATOM 939 C CA . ARG A 1 124 ? -16.170 3.088 -0.997 1.00 91.88 124 ARG A CA 1
ATOM 940 C C . ARG A 1 124 ? -14.773 3.699 -0.845 1.00 91.88 124 ARG A C 1
ATOM 942 O O . ARG A 1 124 ? -14.465 4.661 -1.538 1.00 91.88 124 ARG A O 1
ATOM 949 N N . GLY A 1 125 ? -13.929 3.133 0.022 1.00 90.69 125 GLY A N 1
ATOM 950 C CA . GLY A 1 125 ? -12.610 3.668 0.362 1.00 90.69 125 GLY A CA 1
ATOM 951 C C . GLY A 1 125 ? -12.640 4.738 1.456 1.00 90.69 125 GLY A C 1
ATOM 952 O O . GLY A 1 125 ? -11.604 5.324 1.748 1.00 90.69 125 GLY A O 1
ATOM 953 N N . GLU A 1 126 ? -13.796 4.987 2.072 1.00 91.50 126 GLU A N 1
ATOM 954 C CA . GLU A 1 126 ? -13.961 5.898 3.205 1.00 91.50 126 GLU A CA 1
ATOM 955 C C . GLU A 1 126 ? -13.670 5.111 4.494 1.00 91.50 126 GLU A C 1
ATOM 957 O O . GLU A 1 126 ? -14.529 4.405 5.022 1.00 91.50 126 GLU A O 1
ATOM 962 N N . ILE A 1 127 ? -12.430 5.175 4.976 1.00 90.94 127 ILE A N 1
ATOM 963 C CA . ILE A 1 127 ? -11.989 4.483 6.194 1.00 90.94 127 ILE A CA 1
ATOM 964 C C . ILE A 1 127 ? -11.433 5.479 7.202 1.00 90.94 127 ILE A C 1
ATOM 966 O O . ILE A 1 127 ? -10.827 6.484 6.829 1.00 90.94 127 ILE A O 1
ATOM 970 N N . THR A 1 128 ? -11.647 5.205 8.488 1.00 92.44 128 THR A N 1
ATOM 971 C CA . THR A 1 128 ? -11.092 6.038 9.556 1.00 92.44 128 THR A CA 1
ATOM 972 C C . THR A 1 128 ? -9.565 5.895 9.595 1.00 92.44 128 THR A C 1
ATOM 974 O O . THR A 1 128 ? -9.045 4.837 9.224 1.00 92.44 128 THR A O 1
ATOM 977 N N . PRO A 1 129 ? -8.822 6.914 10.070 1.00 91.69 129 PRO A N 1
ATOM 978 C CA . PRO A 1 129 ? -7.366 6.830 10.195 1.00 91.69 129 PRO A CA 1
ATOM 979 C C . PRO A 1 129 ? -6.904 5.641 11.043 1.00 91.69 129 PRO A C 1
ATOM 981 O O . PRO A 1 129 ? -5.914 5.002 10.710 1.00 91.69 129 PRO A O 1
ATOM 984 N N . THR A 1 130 ? -7.657 5.292 12.091 1.00 92.50 130 THR A N 1
ATOM 985 C CA . THR A 1 130 ? -7.382 4.122 12.935 1.00 92.50 130 THR A CA 1
ATOM 986 C C . THR A 1 130 ? -7.492 2.821 12.143 1.00 92.50 130 THR A C 1
ATOM 988 O O . THR A 1 130 ? -6.557 2.030 12.140 1.00 92.50 130 THR A O 1
ATOM 991 N N . VAL A 1 131 ? -8.590 2.617 11.402 1.00 94.94 131 VAL A N 1
ATOM 992 C CA . VAL A 1 131 ? -8.758 1.421 10.557 1.00 94.94 131 VAL A CA 1
ATOM 993 C C . VAL A 1 131 ? -7.699 1.370 9.454 1.00 94.94 131 VAL A C 1
ATOM 995 O O . VAL A 1 131 ? -7.172 0.298 9.167 1.00 94.94 131 VAL A O 1
ATOM 998 N N . LEU A 1 132 ? -7.362 2.513 8.850 1.00 94.50 132 LEU A N 1
ATOM 999 C CA . LEU A 1 132 ? -6.302 2.613 7.846 1.00 94.50 132 LEU A CA 1
ATOM 1000 C C . LEU A 1 132 ? -4.939 2.207 8.418 1.00 94.50 132 LEU A C 1
ATOM 1002 O O . LEU A 1 132 ? -4.263 1.378 7.811 1.00 94.50 132 LEU A O 1
ATOM 1006 N N . GLY A 1 133 ? -4.563 2.752 9.577 1.00 94.88 133 GLY A N 1
ATOM 1007 C CA . GLY A 1 133 ? -3.299 2.454 10.249 1.00 94.88 133 GLY A CA 1
ATOM 1008 C C . GLY A 1 133 ? -3.178 0.976 10.603 1.00 94.88 133 GLY A C 1
ATOM 1009 O O . GLY A 1 133 ? -2.208 0.314 10.230 1.00 94.88 133 GLY A O 1
ATOM 1010 N N . THR A 1 134 ? -4.227 0.424 11.219 1.00 94.94 134 THR A N 1
ATOM 1011 C CA . THR A 1 134 ? -4.263 -0.992 11.582 1.00 94.94 134 THR A CA 1
ATOM 1012 C C . THR A 1 134 ? -4.303 -1.901 10.359 1.00 94.94 134 THR A C 1
ATOM 1014 O O . THR A 1 134 ? -3.653 -2.929 10.388 1.00 94.94 134 THR A O 1
ATOM 1017 N N . LEU A 1 135 ? -5.011 -1.585 9.267 1.00 93.19 135 LEU A N 1
ATOM 1018 C CA . LEU A 1 135 ? -5.057 -2.470 8.093 1.00 93.19 135 LEU A CA 1
ATOM 1019 C C . LEU A 1 135 ? -3.815 -2.349 7.202 1.00 93.19 135 LEU A C 1
ATOM 1021 O O . LEU A 1 135 ? -3.247 -3.374 6.825 1.00 93.19 135 LEU A O 1
ATOM 1025 N N . LEU A 1 136 ? -3.366 -1.132 6.880 1.00 93.56 136 LEU A N 1
ATOM 1026 C CA . LEU A 1 136 ? -2.285 -0.883 5.918 1.00 93.56 136 LEU A CA 1
ATOM 1027 C C . LEU A 1 136 ? -0.934 -0.661 6.593 1.00 93.56 136 LEU A C 1
ATOM 1029 O O . LEU A 1 136 ? -0.061 -1.507 6.430 1.00 93.56 136 LEU A O 1
ATOM 1033 N N . ALA A 1 137 ? -0.767 0.435 7.331 1.00 93.94 137 ALA A N 1
ATOM 1034 C CA . ALA A 1 137 ? 0.391 0.729 8.179 1.00 93.94 137 ALA A CA 1
ATOM 1035 C C . ALA A 1 137 ? 0.188 2.058 8.919 1.00 93.94 137 ALA A C 1
ATOM 1037 O O . ALA A 1 137 ? -0.447 2.963 8.378 1.00 93.94 137 ALA A O 1
ATOM 1038 N N . GLU A 1 138 ? 0.766 2.183 10.115 1.00 91.00 138 GLU A N 1
ATOM 1039 C CA . GLU A 1 138 ? 0.839 3.460 10.836 1.00 91.00 138 GLU A CA 1
ATOM 1040 C C . GLU A 1 138 ? 1.920 4.369 10.245 1.00 91.00 138 GLU A C 1
ATOM 1042 O O . GLU A 1 138 ? 1.704 5.573 10.115 1.00 91.00 138 GLU A O 1
ATOM 1047 N N . ASP A 1 139 ? 3.049 3.787 9.825 1.00 90.56 139 ASP A N 1
ATOM 1048 C CA . ASP A 1 139 ? 4.138 4.490 9.156 1.00 90.56 139 ASP A CA 1
ATOM 1049 C C . ASP A 1 139 ? 4.417 3.879 7.771 1.00 90.56 139 ASP A C 1
ATOM 1051 O O . ASP A 1 139 ? 4.435 2.660 7.571 1.00 90.56 139 ASP A O 1
ATOM 1055 N N . VAL A 1 140 ? 4.696 4.731 6.782 1.00 91.06 140 VAL A N 1
ATOM 1056 C CA . VAL A 1 140 ? 5.075 4.312 5.423 1.00 91.06 140 VAL A CA 1
ATOM 1057 C C . VAL A 1 140 ? 6.293 3.386 5.398 1.00 91.06 140 VAL A C 1
ATOM 1059 O O . VAL A 1 140 ? 6.460 2.626 4.439 1.00 91.06 140 VAL A O 1
ATOM 1062 N N . ASN A 1 141 ? 7.150 3.443 6.418 1.00 92.06 141 ASN A N 1
ATOM 1063 C CA . ASN A 1 141 ? 8.339 2.618 6.599 1.00 92.06 141 ASN A CA 1
ATOM 1064 C C . ASN A 1 141 ? 8.019 1.168 6.976 1.00 92.06 141 ASN A C 1
ATOM 1066 O O . ASN A 1 141 ? 8.825 0.284 6.672 1.00 92.06 141 ASN A O 1
ATOM 1070 N N . ASP A 1 142 ? 6.836 0.899 7.533 1.00 94.19 142 ASP A N 1
ATOM 1071 C CA . ASP A 1 142 ? 6.427 -0.457 7.912 1.00 94.19 142 ASP A CA 1
ATOM 1072 C C . ASP A 1 142 ? 6.050 -1.315 6.696 1.00 94.19 142 ASP A C 1
ATOM 1074 O O . ASP A 1 142 ? 6.080 -2.550 6.751 1.00 94.19 142 ASP A O 1
ATOM 1078 N N . ILE A 1 143 ? 5.735 -0.670 5.568 1.00 95.69 143 ILE A N 1
ATOM 1079 C CA . ILE A 1 143 ? 5.471 -1.342 4.296 1.00 95.69 143 ILE A CA 1
ATOM 1080 C C . ILE A 1 143 ? 6.795 -1.653 3.605 1.00 95.69 143 ILE A C 1
ATOM 1082 O O . ILE A 1 143 ? 7.596 -0.771 3.282 1.00 95.69 143 ILE A O 1
ATOM 1086 N N . ARG A 1 144 ? 7.021 -2.936 3.326 1.00 94.56 144 ARG A N 1
ATOM 1087 C CA . ARG A 1 144 ? 8.226 -3.410 2.641 1.00 94.56 144 ARG A CA 1
ATOM 1088 C C . ARG A 1 144 ? 7.982 -3.452 1.139 1.00 94.56 144 ARG A C 1
ATOM 1090 O O . ARG A 1 144 ? 6.988 -4.013 0.693 1.00 94.56 144 ARG A O 1
ATOM 1097 N N . VAL A 1 145 ? 8.920 -2.911 0.369 1.00 92.88 145 VAL A N 1
ATOM 1098 C CA . VAL A 1 145 ? 8.929 -2.986 -1.097 1.00 92.88 145 VAL A CA 1
ATOM 1099 C C . VAL A 1 145 ? 10.221 -3.679 -1.521 1.00 92.88 145 VAL A C 1
ATOM 1101 O O . VAL A 1 145 ? 11.295 -3.286 -1.059 1.00 92.88 145 VAL A O 1
ATOM 1104 N N . ARG A 1 146 ? 10.116 -4.737 -2.328 1.00 88.88 146 ARG A N 1
ATOM 1105 C CA . ARG A 1 146 ? 11.235 -5.555 -2.814 1.00 88.88 146 ARG A CA 1
ATOM 1106 C C . ARG A 1 146 ? 11.127 -5.802 -4.307 1.00 88.88 146 ARG A C 1
ATOM 1108 O O . ARG A 1 146 ? 9.979 -5.933 -4.785 1.00 88.88 146 ARG A O 1
#

Secondary structure (DSSP, 8-state):
-PPPPTT------TTSS----SHHHHHHHHHTTSPPPPHHHHHHHHHHHHTS-HHHHHHHHHHHHTT-EEEEEEETTEEEEEE--SSSS-EEEEEEPPP--HHHHHHHHHHHHHSTTHHHHHHTT---HHHHHHHT-SSGGGSEE-